Protein AF-A0A6G0PUG4-F1 (afdb_monomer_lite)

InterPro domains:
  IPR002013 SAC domain [PF02383] (5-108)
  IPR002013 SAC domain [PS50275] (1-76)
  IPR043573 Polyphosphoinositide phosphatase Fig4-like [PTHR45738] (3-131)

Secondary structure (DSSP, 8-state):
-PPPP-----------SSSEEE---SS-SSPPEEE----TT-HHHHHHHHHHHHHH-S--EEEE-S-S--SS-SHHHHHHHHHHHHHHHHHTS-GGGS-EEEE--HHHHT-TT-TT--HHHHHHHHHHHHH-

Radius of gyration: 17.78 Å; chains: 1; bounding box: 59×34×42 Å

Sequence (132 aa):
MGPGKFSSFVQHRGSIPVFWSQETSATLPKPPIVLNRVDPTYSATQKHFADLFSRYGSPIVALNLVKQSEKKEREVIVGNEYMNAVEYLNSFMPPKHRVRYVALDYSRLSGPKQKGLNVLHSLDKVAVWALT

Structure (mmCIF, N/CA/C/O backbone):
data_AF-A0A6G0PUG4-F1
#
_entry.id   AF-A0A6G0PUG4-F1
#
loop_
_atom_site.group_PDB
_atom_site.id
_atom_site.type_symbol
_atom_site.label_atom_id
_atom_site.label_alt_id
_atom_site.label_comp_id
_atom_site.label_asym_id
_atom_site.label_entity_id
_atom_site.label_seq_id
_atom_site.pdbx_PDB_ins_code
_atom_site.Cartn_x
_atom_site.Cartn_y
_atom_site.Cartn_z
_atom_site.occupancy
_atom_site.B_iso_or_equiv
_atom_site.auth_seq_id
_atom_site.auth_comp_id
_atom_site.auth_asym_id
_atom_site.auth_atom_id
_atom_site.pdbx_PDB_model_num
ATOM 1 N N . MET A 1 1 ? 42.501 12.376 -10.873 1.00 56.31 1 MET A N 1
ATOM 2 C CA . MET A 1 1 ? 41.367 12.175 -9.945 1.00 56.31 1 MET A CA 1
ATOM 3 C C . MET A 1 1 ? 40.536 11.024 -10.480 1.00 56.31 1 MET A C 1
ATOM 5 O O . MET A 1 1 ? 40.176 11.073 -11.648 1.00 56.31 1 MET A O 1
ATOM 9 N N . GLY A 1 2 ? 40.330 9.960 -9.701 1.00 71.38 2 GLY A N 1
ATOM 10 C CA . GLY A 1 2 ? 39.479 8.844 -10.134 1.00 71.38 2 GLY A CA 1
ATOM 11 C C . GLY A 1 2 ? 38.007 9.274 -10.210 1.00 71.38 2 GLY A C 1
ATOM 12 O O . GLY A 1 2 ? 37.629 10.207 -9.498 1.00 71.38 2 GLY A O 1
ATOM 13 N N . PRO A 1 3 ? 37.178 8.642 -11.055 1.00 77.25 3 PRO A N 1
ATOM 14 C CA . PRO A 1 3 ? 35.757 8.966 -11.124 1.00 77.25 3 PRO A CA 1
ATOM 15 C C . PRO A 1 3 ? 35.093 8.711 -9.761 1.00 77.25 3 PRO A C 1
ATOM 17 O O . PRO A 1 3 ? 35.242 7.638 -9.174 1.00 77.25 3 PRO A O 1
ATOM 20 N N . GLY A 1 4 ? 34.387 9.718 -9.241 1.00 81.56 4 GLY A N 1
ATOM 21 C CA . GLY A 1 4 ? 33.599 9.595 -8.015 1.00 81.56 4 GLY A CA 1
ATOM 22 C C . GLY A 1 4 ? 32.447 8.604 -8.198 1.00 81.56 4 GLY A C 1
ATOM 23 O O . GLY A 1 4 ? 31.877 8.497 -9.283 1.00 81.56 4 GLY A O 1
ATOM 24 N N . LYS A 1 5 ? 32.107 7.862 -7.142 1.00 91.00 5 LYS A N 1
ATOM 25 C CA . LYS A 1 5 ? 30.947 6.959 -7.133 1.00 91.00 5 LYS A CA 1
ATOM 26 C C . LYS A 1 5 ? 29.726 7.719 -6.616 1.00 91.00 5 LYS A C 1
ATOM 28 O O . LYS A 1 5 ? 29.806 8.332 -5.554 1.00 91.00 5 LYS A O 1
ATOM 33 N N . PHE A 1 6 ? 28.612 7.645 -7.341 1.00 91.56 6 PHE A N 1
ATOM 34 C CA . PHE A 1 6 ? 27.328 8.233 -6.949 1.00 91.56 6 PHE A CA 1
ATOM 35 C C . PHE A 1 6 ? 26.283 7.132 -6.765 1.00 91.56 6 PHE A C 1
ATOM 37 O O . PHE A 1 6 ? 26.237 6.188 -7.553 1.00 91.56 6 PHE A O 1
ATOM 44 N N . SER A 1 7 ? 25.432 7.281 -5.750 1.00 94.12 7 SER A N 1
ATOM 45 C CA . SER A 1 7 ? 24.329 6.365 -5.447 1.00 94.12 7 SER A CA 1
ATOM 46 C C . SER A 1 7 ? 23.069 7.161 -5.112 1.00 94.12 7 SER A C 1
ATOM 48 O O . SER A 1 7 ? 23.158 8.265 -4.578 1.00 94.12 7 SER A O 1
ATOM 50 N N . SER A 1 8 ? 21.899 6.591 -5.400 1.00 93.19 8 SER A N 1
ATOM 51 C CA . SER A 1 8 ? 20.592 7.159 -5.057 1.00 93.19 8 SER A CA 1
ATOM 52 C C . SER A 1 8 ? 19.635 6.047 -4.627 1.00 93.19 8 SER A C 1
ATOM 54 O O . SER A 1 8 ? 19.731 4.922 -5.115 1.00 93.19 8 SER A O 1
ATOM 56 N N . PHE A 1 9 ? 18.721 6.364 -3.713 1.00 91.31 9 PHE A N 1
ATOM 57 C CA . PHE A 1 9 ? 17.676 5.469 -3.224 1.00 91.31 9 PHE A CA 1
ATOM 58 C C . PHE A 1 9 ? 16.388 6.266 -3.007 1.00 91.31 9 PHE A C 1
ATOM 60 O O . PHE A 1 9 ? 16.429 7.378 -2.480 1.00 91.31 9 PHE A O 1
ATOM 67 N N . VAL A 1 10 ? 15.248 5.707 -3.420 1.00 92.81 10 VAL A N 1
ATOM 68 C CA . VAL A 1 10 ? 13.945 6.386 -3.393 1.00 92.81 10 VAL A CA 1
ATOM 69 C C . VAL A 1 10 ? 12.918 5.517 -2.678 1.00 92.81 10 VAL A C 1
ATOM 71 O O . VAL A 1 10 ? 12.842 4.313 -2.908 1.00 92.81 10 VAL A O 1
ATOM 74 N N . GLN A 1 11 ? 12.091 6.150 -1.845 1.00 92.81 11 GLN A N 1
ATOM 75 C CA . GLN A 1 11 ? 10.917 5.539 -1.223 1.00 92.81 11 GLN A CA 1
ATOM 76 C C . GLN A 1 11 ? 9.681 6.390 -1.513 1.00 92.81 11 GLN A C 1
ATOM 78 O O . GLN A 1 11 ? 9.741 7.618 -1.463 1.00 92.81 11 GLN A O 1
ATOM 83 N N . HIS A 1 12 ? 8.553 5.736 -1.794 1.00 94.38 12 HIS A N 1
ATOM 84 C CA . HIS A 1 12 ? 7.270 6.396 -2.024 1.00 94.38 12 HIS A CA 1
ATOM 85 C C . HIS A 1 12 ? 6.356 6.230 -0.804 1.00 94.38 12 HIS A C 1
ATOM 87 O O . HIS A 1 12 ? 6.188 5.121 -0.298 1.00 94.38 12 HIS A O 1
ATOM 93 N N . ARG A 1 13 ? 5.738 7.326 -0.344 1.00 95.44 13 ARG A N 1
ATOM 94 C CA . ARG A 1 13 ? 4.719 7.324 0.716 1.00 95.44 13 ARG A CA 1
ATOM 95 C C . ARG A 1 13 ? 3.454 7.997 0.193 1.00 95.44 13 ARG A C 1
ATOM 97 O O . ARG A 1 13 ? 3.507 9.147 -0.230 1.00 95.44 13 ARG A O 1
ATOM 104 N N . GLY A 1 14 ? 2.326 7.302 0.297 1.00 94.00 14 GLY A N 1
ATOM 105 C CA . GLY A 1 14 ? 1.026 7.787 -0.159 1.00 94.00 14 GLY A CA 1
ATOM 106 C C . GLY A 1 14 ? -0.125 7.329 0.734 1.00 94.00 14 GLY A C 1
ATOM 107 O O . GLY A 1 14 ? 0.082 6.641 1.736 1.00 94.00 14 GLY A O 1
ATOM 108 N N . SER A 1 15 ? -1.338 7.744 0.366 1.00 94.31 15 SER A N 1
ATOM 109 C CA . SER A 1 15 ? -2.576 7.222 0.956 1.00 94.31 15 SER A CA 1
ATOM 110 C C . SER A 1 15 ? -2.789 5.760 0.556 1.00 94.31 15 SER A C 1
ATOM 112 O O . SER A 1 15 ? -2.265 5.308 -0.462 1.00 94.31 15 SER A O 1
ATOM 114 N N . ILE A 1 16 ? -3.596 5.033 1.327 1.00 95.00 16 ILE A N 1
ATOM 115 C CA . ILE A 1 16 ? -4.030 3.687 0.949 1.0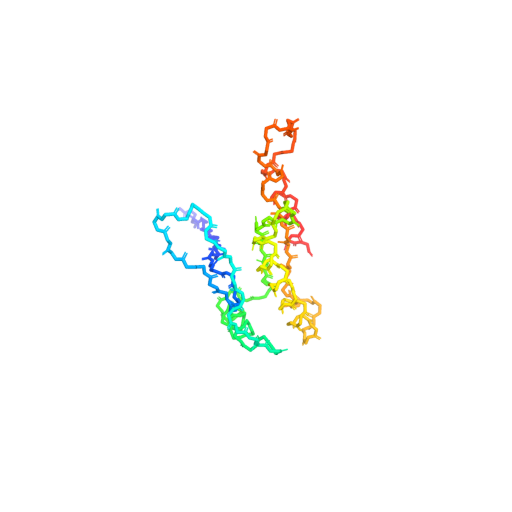0 95.00 16 ILE A CA 1
ATOM 116 C C . ILE A 1 16 ? -4.909 3.799 -0.308 1.00 95.00 16 ILE A C 1
ATOM 118 O O . ILE A 1 16 ? -5.902 4.533 -0.263 1.00 95.00 16 ILE A O 1
ATOM 122 N N . PRO A 1 17 ? -4.580 3.096 -1.410 1.00 95.62 17 PRO A N 1
ATOM 123 C CA . PRO A 1 17 ? -5.202 3.289 -2.720 1.00 95.62 17 PRO A CA 1
ATOM 124 C C . PRO A 1 17 ? -6.549 2.559 -2.851 1.00 95.62 17 PRO A C 1
ATOM 126 O O . PRO A 1 17 ? -6.778 1.835 -3.817 1.00 95.62 17 PRO A O 1
ATOM 129 N N . VAL A 1 18 ? -7.443 2.751 -1.880 1.00 95.62 18 VAL A N 1
ATOM 130 C CA . VAL A 1 18 ? -8.840 2.285 -1.890 1.00 95.62 18 VAL A CA 1
ATOM 131 C C . VAL A 1 18 ? -9.770 3.462 -1.594 1.00 95.62 18 VAL A C 1
ATOM 133 O O . VAL A 1 18 ? -9.326 4.513 -1.128 1.00 95.62 18 VAL A O 1
ATOM 136 N N . PHE A 1 19 ? -11.067 3.324 -1.865 1.00 95.31 19 PHE A N 1
ATOM 137 C CA . PHE A 1 19 ? -12.026 4.387 -1.569 1.00 95.31 19 PHE A CA 1
ATOM 138 C C . PHE A 1 19 ? -12.409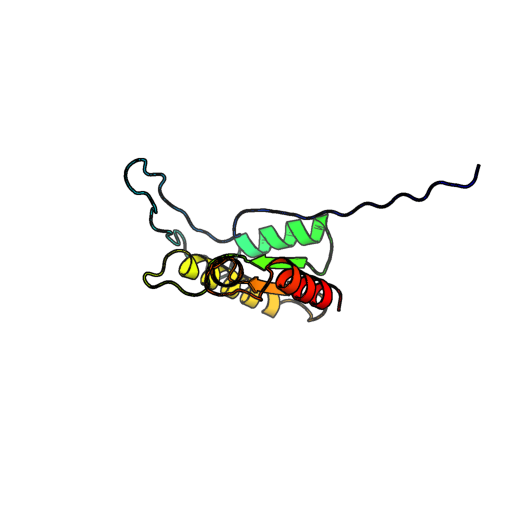 4.388 -0.091 1.00 95.31 19 PHE A C 1
ATOM 140 O O . PHE A 1 19 ? -13.341 3.706 0.331 1.00 95.31 19 PHE A O 1
ATOM 147 N N . TRP A 1 20 ? -11.722 5.213 0.686 1.00 94.62 20 TRP A N 1
ATOM 148 C CA . TRP A 1 20 ? -12.033 5.445 2.089 1.00 94.62 20 TRP A CA 1
ATOM 149 C C . TRP A 1 20 ? -12.059 6.942 2.400 1.00 94.62 20 TRP A C 1
ATOM 151 O O . TRP A 1 20 ? -11.494 7.758 1.670 1.00 94.62 20 TRP A O 1
ATOM 161 N N . SER A 1 21 ? -12.746 7.319 3.471 1.00 93.00 21 SER A N 1
ATOM 162 C CA . SER A 1 21 ? -12.674 8.665 4.035 1.00 93.00 21 SER A CA 1
ATOM 163 C C . SER A 1 21 ? -12.744 8.601 5.545 1.00 93.00 21 SER A C 1
ATOM 165 O O . SER A 1 21 ? -13.024 7.572 6.166 1.00 93.00 21 SER A O 1
ATOM 167 N N . GLN A 1 22 ? -12.462 9.755 6.119 1.00 90.62 22 GLN A N 1
ATOM 168 C CA . GLN A 1 22 ? -12.617 10.036 7.517 1.00 90.62 22 GLN A CA 1
ATOM 169 C C . GLN A 1 22 ? -13.070 11.490 7.607 1.00 90.62 22 GLN A C 1
ATOM 171 O O . GLN A 1 22 ? -12.373 12.376 7.112 1.00 90.62 22 GLN A O 1
ATOM 176 N N . GLU A 1 23 ? -14.229 11.747 8.209 1.00 85.81 23 GLU A N 1
ATOM 177 C CA . GLU A 1 23 ? -14.684 13.124 8.402 1.00 85.81 23 GLU A CA 1
ATOM 178 C C . GLU A 1 23 ? -13.741 13.860 9.354 1.00 85.81 23 GLU A C 1
ATOM 180 O O . GLU A 1 23 ? -13.469 13.406 10.467 1.00 85.81 23 GLU A O 1
ATOM 185 N N . THR A 1 24 ? -13.232 15.014 8.936 1.00 79.88 24 THR A N 1
ATOM 186 C CA . THR A 1 24 ? -12.473 15.897 9.817 1.00 79.88 24 THR A CA 1
ATOM 187 C C . THR A 1 24 ? -13.429 16.581 10.785 1.00 79.88 24 THR A C 1
ATOM 189 O O . THR A 1 24 ? -14.228 17.424 10.394 1.00 79.88 24 THR A O 1
ATOM 192 N N . SER A 1 25 ? -13.330 16.232 12.066 1.00 78.00 25 SER A N 1
ATOM 193 C CA . SER A 1 25 ? -14.109 16.849 13.137 1.00 78.00 25 SER A CA 1
ATOM 194 C C . SER A 1 25 ? -13.176 17.431 14.193 1.00 78.00 25 SER A C 1
ATOM 196 O O . SER A 1 25 ? -12.271 16.750 14.670 1.00 78.00 25 SER A O 1
ATOM 198 N N . ALA A 1 26 ? -13.413 18.689 14.574 1.00 76.19 26 ALA A N 1
ATOM 199 C CA . ALA A 1 26 ? -12.699 19.342 15.672 1.00 76.19 26 ALA A CA 1
ATOM 200 C C . ALA A 1 26 ? -13.101 18.784 17.052 1.00 76.19 26 ALA A C 1
ATOM 202 O O . ALA A 1 26 ? -12.367 18.951 18.022 1.00 76.19 26 ALA A O 1
ATOM 203 N N . THR A 1 27 ? -14.260 18.124 17.146 1.00 84.56 27 THR A N 1
ATOM 204 C CA . THR A 1 27 ? -14.845 17.651 18.410 1.00 84.56 27 THR A CA 1
ATOM 205 C C . THR A 1 27 ? -14.726 16.140 18.598 1.00 84.56 27 THR A C 1
ATOM 207 O O . THR A 1 27 ? -14.749 15.675 19.736 1.00 84.56 27 THR A O 1
ATOM 210 N N . LEU A 1 28 ? -14.553 15.360 17.521 1.00 80.31 28 LEU A N 1
ATOM 211 C CA . LEU A 1 28 ? -14.244 13.930 17.600 1.00 80.31 28 LEU A CA 1
ATOM 212 C C . LEU A 1 28 ? -12.728 13.697 17.477 1.00 80.31 28 LEU A C 1
ATOM 214 O O . LEU A 1 28 ? -12.184 13.849 16.388 1.00 80.31 28 LEU A O 1
ATOM 218 N N . PRO A 1 29 ? -12.041 13.206 18.528 1.00 78.56 29 PRO A N 1
ATOM 219 C CA . PRO A 1 29 ? -10.590 12.979 18.492 1.00 78.56 29 PRO A CA 1
ATOM 220 C C . PRO A 1 29 ? -10.152 11.874 17.520 1.00 78.56 29 PRO A C 1
ATOM 222 O O . PRO A 1 29 ? -8.998 11.824 17.101 1.00 78.56 29 PRO A O 1
ATOM 225 N N . LYS A 1 30 ? -11.051 10.930 17.212 1.00 82.81 30 LYS A N 1
ATOM 226 C CA . LYS A 1 30 ? -10.804 9.784 16.323 1.00 82.81 30 LYS A CA 1
ATOM 227 C C . LYS A 1 30 ? -12.035 9.529 15.456 1.00 82.81 30 LYS A C 1
ATOM 229 O O . LYS A 1 30 ? -12.793 8.602 15.750 1.00 82.81 30 LYS A O 1
ATOM 234 N N . PRO A 1 31 ? -12.257 10.355 14.421 1.00 86.25 31 PRO A N 1
ATOM 235 C CA . PRO A 1 31 ? -13.387 10.154 13.534 1.00 86.25 31 PRO A CA 1
ATOM 236 C C . PRO A 1 31 ? -13.327 8.759 12.893 1.00 86.25 31 PRO A C 1
ATOM 238 O O . PRO A 1 31 ? -12.221 8.246 12.661 1.00 86.25 31 PRO A O 1
ATOM 241 N N . PRO A 1 32 ? -14.482 8.117 12.659 1.00 88.88 32 PRO A N 1
ATOM 242 C CA . PRO A 1 32 ? -14.540 6.789 12.063 1.00 88.88 32 PRO A CA 1
ATOM 243 C C . PRO A 1 32 ? -13.952 6.802 10.651 1.00 88.88 32 PRO A C 1
ATOM 245 O O . PRO A 1 32 ? -14.040 7.800 9.939 1.00 88.88 32 PRO A O 1
ATOM 248 N N . ILE A 1 33 ? -13.343 5.683 10.268 1.00 93.06 33 ILE A N 1
ATOM 249 C CA . ILE A 1 33 ? -12.921 5.437 8.890 1.00 93.06 33 ILE A CA 1
ATOM 250 C C . ILE A 1 33 ? -14.059 4.690 8.205 1.00 93.06 33 ILE A C 1
ATOM 252 O O . ILE A 1 33 ? -14.572 3.717 8.758 1.00 93.06 33 ILE A O 1
ATOM 256 N N . VAL A 1 34 ? -14.455 5.158 7.026 1.00 93.19 34 VAL A N 1
ATOM 257 C CA . VAL A 1 34 ? -15.571 4.600 6.258 1.00 93.19 34 VAL A CA 1
ATOM 258 C C . VAL A 1 34 ? -15.085 4.236 4.861 1.00 93.19 34 VAL A C 1
ATOM 260 O O . VAL A 1 34 ? -14.364 5.008 4.227 1.00 93.19 34 VAL A O 1
ATOM 263 N N . LEU A 1 35 ? -15.477 3.056 4.378 1.00 92.69 35 LEU A N 1
ATOM 264 C CA . LEU A 1 35 ? -15.312 2.661 2.980 1.00 92.69 35 LEU A CA 1
ATOM 265 C C . LEU A 1 35 ? -16.480 3.256 2.184 1.00 92.69 35 LEU A C 1
ATOM 267 O O . LEU A 1 35 ? -17.613 2.798 2.295 1.00 92.69 35 LEU A O 1
ATOM 271 N N . ASN A 1 36 ? -16.225 4.326 1.431 1.00 83.94 36 ASN A N 1
ATOM 272 C CA . ASN A 1 36 ? -17.301 5.162 0.868 1.00 83.94 36 ASN A CA 1
ATOM 273 C C . ASN A 1 36 ? -17.898 4.624 -0.423 1.00 83.94 36 ASN A C 1
ATOM 275 O O . ASN A 1 36 ? -18.946 5.090 -0.867 1.00 83.94 36 ASN A O 1
ATOM 279 N N . ARG A 1 37 ? -17.172 3.735 -1.096 1.00 87.62 37 ARG A N 1
ATOM 280 C CA . ARG A 1 37 ? -17.521 3.274 -2.431 1.00 87.62 37 ARG A CA 1
ATOM 281 C C . ARG A 1 37 ? -17.080 1.838 -2.604 1.00 87.62 37 ARG A C 1
ATOM 283 O O . ARG A 1 37 ? -15.926 1.506 -2.358 1.00 87.62 37 ARG A O 1
ATOM 290 N N . VAL A 1 38 ? -17.999 1.033 -3.117 1.00 84.81 38 VAL A N 1
ATOM 291 C CA . VAL A 1 38 ? -17.706 -0.321 -3.571 1.00 84.81 38 VAL A CA 1
ATOM 292 C C . VAL A 1 38 ? -17.063 -0.231 -4.957 1.00 84.81 38 VAL A C 1
ATOM 294 O O . VAL A 1 38 ? -17.661 0.301 -5.894 1.00 84.81 38 VAL A O 1
ATOM 297 N N . ASP A 1 39 ? -15.835 -0.728 -5.082 1.00 91.31 39 ASP A N 1
ATOM 298 C CA . ASP A 1 39 ? -15.151 -0.960 -6.358 1.00 91.31 39 ASP A CA 1
ATOM 299 C C . ASP A 1 39 ? -14.874 -2.466 -6.480 1.00 91.31 39 ASP A C 1
ATOM 301 O O . ASP A 1 39 ? -13.807 -2.917 -6.068 1.00 91.31 39 ASP A O 1
ATOM 305 N N . PRO A 1 40 ? -15.817 -3.262 -7.024 1.00 91.00 40 PRO A N 1
ATOM 306 C CA . PRO A 1 40 ? -15.722 -4.727 -7.015 1.00 91.00 40 PRO A CA 1
ATOM 307 C C . PRO A 1 40 ? -14.499 -5.283 -7.747 1.00 91.00 40 PRO A C 1
ATOM 309 O O . PRO A 1 40 ? -14.132 -6.436 -7.560 1.00 91.00 40 PRO A O 1
ATOM 312 N N . THR A 1 41 ? -13.904 -4.473 -8.623 1.00 93.94 41 THR A N 1
ATOM 313 C CA . THR A 1 41 ? -12.757 -4.861 -9.448 1.00 93.94 41 THR A CA 1
ATOM 314 C C . THR A 1 41 ? -11.485 -4.132 -9.043 1.00 93.94 41 THR A C 1
ATOM 316 O O . THR A 1 41 ? -10.470 -4.276 -9.716 1.00 93.94 41 THR A O 1
ATOM 319 N N . TYR A 1 42 ? -11.515 -3.309 -7.991 1.00 96.38 42 TYR A N 1
ATOM 320 C CA . TYR A 1 42 ? -10.375 -2.495 -7.570 1.00 96.38 42 TYR A CA 1
ATOM 321 C C . TYR A 1 42 ? -9.767 -1.660 -8.709 1.00 96.38 42 TYR A C 1
ATOM 323 O O . TYR A 1 42 ? -8.554 -1.471 -8.787 1.00 96.38 42 TYR A O 1
ATOM 331 N N . SER A 1 43 ? -10.601 -1.158 -9.623 1.00 95.81 43 SER A N 1
ATOM 332 C CA . SER A 1 43 ? -10.186 -0.405 -10.812 1.00 95.81 43 SER A CA 1
ATOM 333 C C . SER A 1 43 ? -9.296 0.804 -10.485 1.00 95.81 43 SER A C 1
ATOM 335 O O . SER A 1 43 ? -8.335 1.088 -11.205 1.00 95.81 43 SER A O 1
ATOM 337 N N . ALA A 1 44 ? -9.580 1.509 -9.385 1.00 95.12 44 ALA A N 1
ATOM 338 C CA . ALA A 1 44 ? -8.770 2.637 -8.931 1.00 95.12 44 ALA A CA 1
ATOM 339 C C . ALA A 1 44 ? -7.400 2.176 -8.409 1.00 95.12 44 ALA A C 1
ATOM 341 O O . ALA A 1 44 ? -6.374 2.755 -8.770 1.00 95.12 44 ALA A O 1
ATOM 342 N N . THR A 1 45 ? -7.373 1.100 -7.620 1.00 96.69 45 THR A N 1
ATOM 343 C CA . THR A 1 45 ? -6.139 0.491 -7.111 1.00 96.69 45 THR A CA 1
ATOM 344 C C . THR A 1 45 ? -5.270 -0.041 -8.248 1.00 96.69 45 THR A C 1
ATOM 346 O O . THR A 1 45 ? -4.065 0.196 -8.259 1.00 96.69 45 THR A O 1
ATOM 349 N N . GLN A 1 46 ? -5.872 -0.680 -9.255 1.00 96.88 46 GLN A N 1
ATOM 350 C CA . GLN A 1 46 ? -5.176 -1.128 -10.463 1.00 96.88 46 GLN A CA 1
ATOM 351 C C . GLN A 1 46 ? -4.477 0.032 -11.176 1.00 96.88 46 GLN A C 1
ATOM 353 O O . GLN A 1 46 ? -3.287 -0.059 -11.467 1.00 96.88 46 GLN A O 1
ATOM 358 N N . LYS A 1 47 ? -5.181 1.148 -11.411 1.00 97.44 47 LYS A N 1
ATOM 359 C CA . LYS A 1 47 ? -4.590 2.346 -12.034 1.00 97.44 47 LYS A CA 1
ATOM 360 C C . LYS A 1 47 ? -3.453 2.927 -11.195 1.00 97.44 47 LYS A C 1
ATOM 362 O O . LYS A 1 47 ? -2.430 3.314 -11.750 1.00 97.44 47 LYS A O 1
ATOM 367 N N . HIS A 1 48 ? -3.620 2.961 -9.874 1.00 97.38 48 HIS A N 1
ATOM 368 C CA . HIS A 1 48 ? -2.584 3.426 -8.957 1.00 97.38 48 HIS A CA 1
ATOM 369 C C . HIS A 1 48 ? -1.307 2.580 -9.064 1.00 97.38 48 HIS A C 1
ATOM 371 O O . HIS A 1 48 ? -0.225 3.123 -9.270 1.00 97.38 48 HIS A O 1
ATOM 377 N N . PHE A 1 49 ? -1.421 1.250 -8.995 1.00 97.31 49 PHE A N 1
ATOM 378 C CA . PHE A 1 49 ? -0.254 0.378 -9.128 1.00 97.31 49 PHE A CA 1
ATOM 379 C C . PHE A 1 49 ? 0.329 0.375 -10.540 1.00 97.31 49 PHE A C 1
ATOM 381 O O . PHE A 1 49 ? 1.545 0.300 -10.669 1.00 97.31 49 PHE A O 1
ATOM 388 N N . ALA A 1 50 ? -0.485 0.514 -11.589 1.00 97.00 50 ALA A N 1
ATOM 389 C CA . ALA A 1 50 ? 0.015 0.654 -12.955 1.00 97.00 50 ALA A CA 1
ATOM 390 C C . ALA A 1 50 ? 0.920 1.891 -13.112 1.00 97.00 50 ALA A C 1
ATOM 392 O O . ALA A 1 50 ? 1.991 1.789 -13.709 1.00 97.00 50 ALA A O 1
ATOM 393 N N . ASP A 1 51 ? 0.542 3.033 -12.524 1.00 97.56 51 ASP A N 1
ATOM 394 C CA . ASP A 1 51 ? 1.390 4.234 -12.490 1.00 97.56 51 ASP A CA 1
ATOM 395 C C . ASP A 1 51 ? 2.686 3.993 -11.693 1.00 97.56 51 ASP A C 1
ATOM 397 O O . ASP A 1 51 ? 3.771 4.327 -12.171 1.00 97.56 51 ASP A O 1
ATOM 401 N N . LEU A 1 52 ? 2.610 3.330 -10.532 1.00 97.12 52 LEU A N 1
ATOM 402 C CA . LEU A 1 52 ? 3.802 2.974 -9.752 1.00 97.12 52 LEU A CA 1
ATOM 403 C C . LEU A 1 52 ? 4.753 2.053 -10.526 1.00 97.12 52 LEU A C 1
ATOM 405 O O . LEU A 1 52 ? 5.952 2.323 -10.578 1.00 97.12 52 LEU A O 1
ATOM 409 N N . PHE A 1 53 ? 4.233 1.004 -11.164 1.00 96.38 53 PHE A N 1
ATOM 410 C CA . PHE A 1 53 ? 5.025 0.105 -12.002 1.00 96.38 53 PHE A CA 1
ATOM 411 C C . PHE A 1 53 ? 5.647 0.845 -13.189 1.00 96.38 53 PHE A C 1
ATOM 413 O O . PHE A 1 53 ? 6.809 0.604 -13.512 1.00 96.38 53 PHE A O 1
ATOM 420 N N . SER A 1 54 ? 4.918 1.778 -13.809 1.00 97.50 54 SER A N 1
ATOM 421 C CA . SER A 1 54 ? 5.442 2.583 -14.915 1.00 97.50 54 SER A CA 1
ATOM 422 C C . SER A 1 54 ? 6.597 3.495 -14.492 1.00 97.50 54 SER A C 1
ATOM 424 O O . SER A 1 54 ? 7.473 3.767 -15.309 1.00 97.50 54 SER A O 1
ATOM 426 N N . ARG A 1 55 ? 6.596 4.001 -13.253 1.00 96.69 55 ARG A N 1
ATOM 427 C CA . ARG A 1 55 ? 7.616 4.942 -12.756 1.00 96.69 55 ARG A CA 1
ATOM 428 C C . ARG A 1 55 ? 8.814 4.256 -12.116 1.00 96.69 55 ARG A C 1
ATOM 430 O O . ARG A 1 55 ? 9.936 4.731 -12.265 1.00 96.69 55 ARG A O 1
ATOM 437 N N . TYR A 1 56 ? 8.567 3.186 -11.368 1.00 95.19 56 TYR A N 1
ATOM 438 C CA . TYR A 1 56 ? 9.553 2.578 -10.471 1.00 95.19 56 TYR A CA 1
ATOM 439 C C . TYR A 1 56 ? 9.899 1.133 -10.839 1.00 95.19 56 TYR A C 1
ATOM 441 O O . TYR A 1 56 ? 10.836 0.569 -10.278 1.00 95.19 56 TYR A O 1
ATOM 449 N N . GLY A 1 57 ? 9.189 0.538 -11.798 1.00 94.44 57 GLY A N 1
ATOM 450 C CA . GLY A 1 57 ? 9.399 -0.842 -12.212 1.00 94.44 57 GLY A CA 1
ATOM 451 C C . GLY A 1 57 ? 8.826 -1.861 -11.227 1.00 94.44 57 GLY A C 1
ATOM 452 O O . GLY A 1 57 ? 7.992 -1.555 -10.377 1.00 94.44 57 GLY A O 1
ATOM 453 N N . SER A 1 58 ? 9.255 -3.111 -11.388 1.00 93.06 58 SER A N 1
ATOM 454 C CA . SER A 1 58 ? 8.782 -4.272 -10.630 1.00 93.06 58 SER A CA 1
ATOM 455 C C . SER A 1 58 ? 9.951 -4.962 -9.917 1.00 93.06 58 SER A C 1
ATOM 457 O O . SER A 1 58 ? 11.019 -5.075 -10.519 1.00 93.06 58 SER A O 1
ATOM 459 N N . PRO A 1 59 ? 9.735 -5.555 -8.727 1.00 92.75 59 PRO A N 1
ATOM 460 C CA . PRO A 1 59 ? 8.481 -5.583 -7.965 1.00 92.75 59 PRO A CA 1
ATOM 461 C C . PRO A 1 59 ? 8.239 -4.298 -7.159 1.00 92.75 59 PRO A C 1
ATOM 463 O O . PRO A 1 59 ? 9.177 -3.600 -6.786 1.00 92.75 59 PRO A O 1
ATOM 466 N N . ILE A 1 60 ? 6.972 -4.028 -6.834 1.00 95.25 60 ILE A N 1
ATOM 467 C CA . ILE A 1 60 ? 6.594 -3.008 -5.846 1.00 95.25 60 ILE A CA 1
ATOM 468 C C . ILE A 1 60 ? 6.414 -3.682 -4.484 1.00 95.25 60 ILE A C 1
ATOM 470 O O . ILE A 1 60 ? 5.729 -4.702 -4.376 1.00 95.25 60 ILE A O 1
ATOM 474 N N . VAL A 1 61 ? 7.003 -3.093 -3.442 1.00 95.00 61 VAL A N 1
ATOM 475 C CA . VAL A 1 61 ? 6.851 -3.528 -2.047 1.00 95.00 61 VAL A CA 1
ATOM 476 C C . VAL A 1 61 ? 5.925 -2.555 -1.324 1.00 95.00 61 VAL A C 1
ATOM 478 O O . VAL A 1 61 ? 6.250 -1.382 -1.153 1.00 95.00 61 VAL A O 1
ATOM 481 N N . ALA A 1 62 ? 4.763 -3.045 -0.901 1.00 95.44 62 ALA A N 1
ATOM 482 C CA . ALA A 1 62 ? 3.747 -2.287 -0.188 1.00 95.44 62 ALA A CA 1
ATOM 483 C C . ALA A 1 62 ? 3.809 -2.601 1.314 1.00 95.44 62 ALA A C 1
ATOM 485 O O . ALA A 1 62 ? 3.304 -3.627 1.765 1.00 95.44 62 ALA A O 1
ATOM 486 N N . LEU A 1 63 ? 4.412 -1.698 2.090 1.00 94.06 63 LEU A N 1
ATOM 487 C CA . LEU A 1 63 ? 4.445 -1.774 3.551 1.00 94.06 63 LEU A CA 1
ATOM 488 C C . LEU A 1 63 ? 3.260 -1.008 4.153 1.00 94.06 63 LEU A C 1
ATOM 490 O O . LEU A 1 63 ? 3.201 0.220 4.085 1.00 94.06 63 LEU A O 1
ATOM 494 N N . ASN A 1 64 ? 2.333 -1.732 4.771 1.00 93.06 64 ASN A N 1
ATOM 495 C CA . ASN A 1 64 ? 1.188 -1.186 5.483 1.00 93.06 64 ASN A CA 1
ATOM 496 C C . ASN A 1 64 ? 1.444 -1.181 6.998 1.00 93.06 64 ASN A C 1
ATOM 498 O O . ASN A 1 64 ? 1.619 -2.237 7.597 1.00 93.06 64 ASN A O 1
ATOM 502 N N . LEU A 1 65 ? 1.431 0.002 7.620 1.00 89.88 65 LEU A N 1
ATOM 503 C CA . LEU A 1 65 ? 1.678 0.172 9.061 1.00 89.88 65 LEU A CA 1
ATOM 504 C C . LEU A 1 65 ? 0.403 0.315 9.908 1.00 89.88 65 LEU A C 1
ATOM 506 O O . LEU A 1 65 ? 0.478 0.566 11.112 1.00 89.88 65 LEU A O 1
ATOM 510 N N . VAL A 1 66 ? -0.764 0.198 9.273 1.00 88.94 66 VAL A N 1
ATOM 511 C CA . VAL A 1 66 ? -2.077 0.281 9.920 1.00 88.94 66 VAL A CA 1
ATOM 512 C C . VAL A 1 66 ? -2.214 -0.806 10.982 1.00 88.94 66 VAL A C 1
ATOM 514 O O . VAL A 1 66 ? -1.745 -1.937 10.806 1.00 88.94 66 VAL A O 1
ATOM 517 N N . LYS A 1 67 ? -2.878 -0.470 12.092 1.00 86.75 67 LYS A N 1
ATOM 518 C CA . LYS A 1 67 ? -3.149 -1.438 13.158 1.00 86.75 67 LYS A CA 1
ATOM 519 C C . LYS A 1 67 ? -3.891 -2.656 12.633 1.00 86.75 67 LYS A C 1
ATOM 521 O O . LYS A 1 67 ? -4.856 -2.532 11.889 1.00 86.75 67 LYS A O 1
ATOM 526 N N . GLN A 1 68 ? -3.468 -3.826 13.094 1.00 84.94 68 GLN A N 1
ATOM 527 C CA . GLN A 1 68 ? -4.045 -5.103 12.674 1.00 84.94 68 GLN A CA 1
ATOM 528 C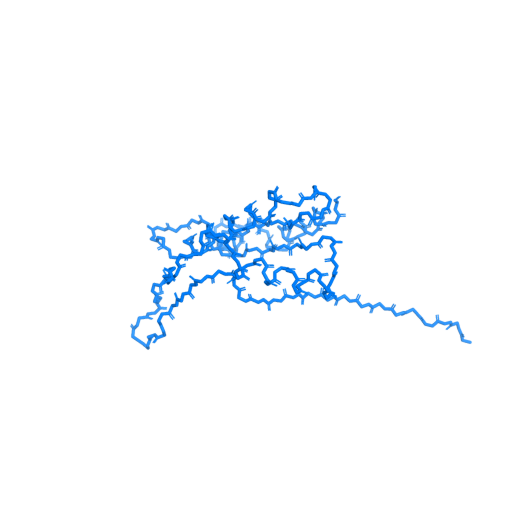 C . GLN A 1 68 ? -5.068 -5.626 13.685 1.00 84.94 68 GLN A C 1
ATOM 530 O O . GLN A 1 68 ? -5.803 -6.567 13.412 1.00 84.94 68 GLN A O 1
ATOM 535 N N . SER A 1 69 ? -5.120 -5.040 14.883 1.00 82.75 69 SER A N 1
ATOM 536 C CA . SER A 1 69 ? -6.054 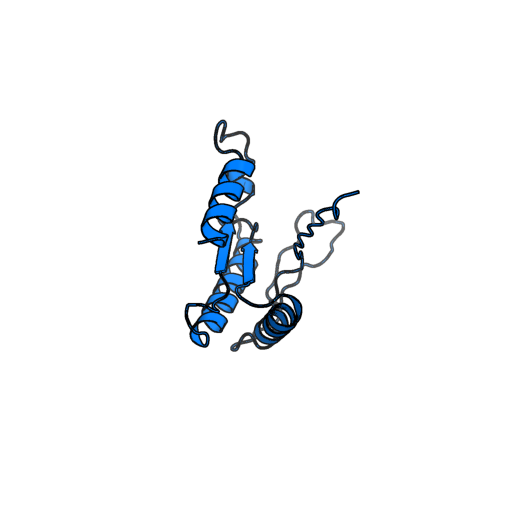-5.449 15.926 1.00 82.75 69 SER A CA 1
ATOM 537 C C . SER A 1 69 ? -6.388 -4.283 16.839 1.00 82.75 69 SER A C 1
ATOM 539 O O . SER A 1 69 ? -5.509 -3.655 17.435 1.00 82.75 69 SER A O 1
ATOM 541 N N . GLU A 1 70 ? -7.679 -4.013 16.971 1.00 84.94 70 GLU A N 1
ATOM 542 C CA . GLU A 1 70 ? -8.215 -2.957 17.817 1.00 84.94 70 GLU A CA 1
ATOM 543 C C . GLU A 1 70 ? -9.433 -3.480 18.580 1.00 84.94 70 GLU A C 1
ATOM 545 O O . GLU A 1 70 ? -10.166 -4.327 18.084 1.00 84.94 70 GLU A O 1
ATOM 550 N N . LYS A 1 71 ? -9.685 -2.955 19.787 1.00 84.31 71 LYS A N 1
ATOM 551 C CA . LYS A 1 71 ? -10.915 -3.284 20.537 1.00 84.31 71 LYS A CA 1
ATOM 552 C C . LYS A 1 71 ? -12.182 -2.811 19.817 1.00 84.31 71 LYS A C 1
ATOM 554 O O . LYS A 1 71 ? -13.237 -3.407 19.973 1.00 84.31 71 LYS A O 1
ATOM 559 N N . LYS A 1 72 ? -12.068 -1.698 19.093 1.00 85.75 72 LYS A N 1
ATOM 560 C CA . LYS A 1 72 ? -13.091 -1.152 18.209 1.00 85.75 72 LYS A CA 1
ATOM 561 C C . LYS A 1 72 ? -12.432 -0.971 16.855 1.00 85.75 72 LYS A C 1
ATOM 563 O O . LYS A 1 72 ? -11.479 -0.200 16.760 1.00 85.75 72 LYS A O 1
ATOM 568 N N . GLU A 1 73 ? -12.918 -1.696 15.859 1.00 86.69 73 GLU A N 1
ATOM 569 C CA . GLU A 1 73 ? -12.365 -1.669 14.510 1.00 86.69 73 GLU A CA 1
ATOM 570 C C . GLU A 1 73 ? -12.511 -0.271 13.909 1.00 86.69 73 GLU A C 1
ATOM 572 O O . GLU A 1 73 ? -13.610 0.282 13.827 1.00 86.69 73 GLU A O 1
ATOM 577 N N . ARG A 1 74 ? -11.382 0.327 13.531 1.00 90.38 74 ARG A N 1
ATOM 578 C CA . ARG A 1 74 ? -11.354 1.601 12.816 1.00 90.38 74 ARG A CA 1
ATOM 579 C C . ARG A 1 74 ? -10.337 1.540 11.690 1.00 90.38 74 ARG A C 1
ATOM 581 O O . ARG A 1 74 ? -10.687 1.679 10.529 1.00 90.38 74 ARG A O 1
ATOM 588 N N . GLU A 1 75 ? -9.081 1.314 12.044 1.00 89.56 75 GLU A N 1
ATOM 589 C CA . GLU A 1 75 ? -7.957 1.229 11.114 1.00 89.56 75 GLU A CA 1
ATOM 590 C C . GLU A 1 75 ? -7.920 -0.120 10.389 1.00 89.56 75 GLU A C 1
ATOM 592 O O . GLU A 1 75 ? -7.669 -0.172 9.186 1.00 89.56 75 GLU A O 1
ATOM 597 N N . VAL A 1 76 ? -8.285 -1.196 11.091 1.00 91.94 76 VAL A N 1
ATOM 598 C CA . VAL A 1 76 ? -8.346 -2.561 10.542 1.00 91.94 76 VAL A CA 1
AT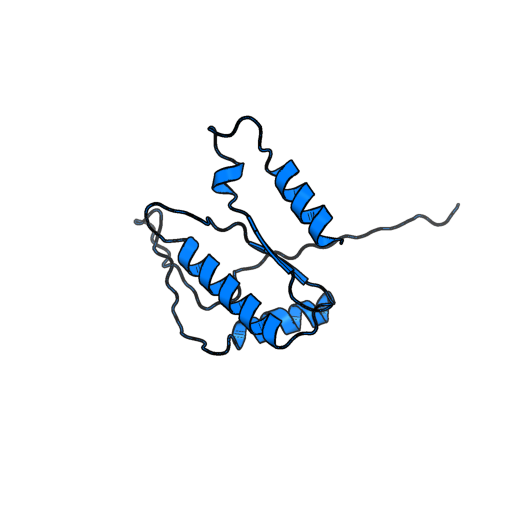OM 599 C C . VAL A 1 76 ? -9.209 -2.637 9.276 1.00 91.94 76 VAL A C 1
ATOM 601 O O . VAL A 1 76 ? -8.851 -3.334 8.333 1.00 91.94 76 VAL A O 1
ATOM 604 N N . ILE A 1 77 ? -10.298 -1.864 9.208 1.00 93.81 77 ILE A N 1
ATOM 605 C CA . ILE A 1 77 ? -11.249 -1.880 8.087 1.00 93.81 77 ILE A CA 1
ATOM 606 C C . ILE A 1 77 ? -10.562 -1.484 6.770 1.00 93.81 77 ILE A C 1
ATOM 608 O O . ILE A 1 77 ? -10.660 -2.200 5.777 1.00 93.81 77 ILE A O 1
ATOM 612 N N . VAL A 1 78 ? -9.819 -0.371 6.761 1.00 94.50 78 VAL A N 1
ATOM 613 C CA . VAL A 1 78 ? -9.094 0.079 5.559 1.00 94.50 78 VAL A CA 1
ATOM 614 C C . VAL A 1 78 ? -7.852 -0.776 5.285 1.00 94.50 78 VAL A C 1
ATOM 616 O O . VAL A 1 78 ? -7.475 -0.965 4.130 1.00 94.50 78 VAL A O 1
ATOM 619 N N . GLY A 1 79 ? -7.231 -1.332 6.332 1.00 94.38 79 GLY A N 1
ATOM 620 C CA . GLY A 1 79 ? -6.121 -2.276 6.198 1.00 94.38 79 GLY A CA 1
ATOM 621 C C . GLY A 1 79 ? -6.529 -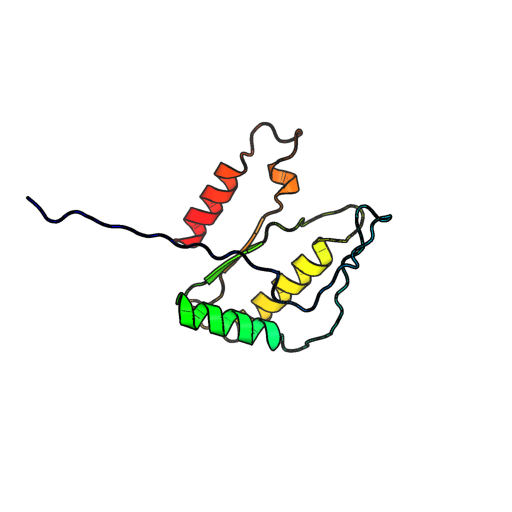3.562 5.473 1.00 94.38 79 GLY A C 1
ATOM 622 O O . GLY A 1 79 ? -5.847 -3.964 4.530 1.00 94.38 79 GLY A O 1
ATOM 623 N N . ASN A 1 80 ? -7.660 -4.149 5.870 1.00 94.50 80 ASN A N 1
ATOM 624 C CA . ASN A 1 80 ? -8.234 -5.341 5.246 1.00 94.50 80 ASN A CA 1
ATOM 625 C C . ASN A 1 80 ? -8.646 -5.068 3.799 1.00 94.50 80 ASN A C 1
ATOM 627 O O . ASN A 1 80 ? -8.311 -5.846 2.912 1.00 94.50 80 ASN A O 1
ATOM 631 N N . GLU A 1 81 ? -9.302 -3.934 3.540 1.00 95.75 81 GLU A N 1
ATOM 632 C CA . GLU A 1 81 ? -9.708 -3.578 2.178 1.00 95.75 81 GLU A CA 1
ATOM 633 C C . GLU A 1 81 ? -8.503 -3.417 1.244 1.00 95.75 81 GLU A C 1
ATOM 635 O O . GLU A 1 81 ? -8.533 -3.843 0.090 1.00 95.75 81 GLU A O 1
ATOM 640 N N . TYR A 1 82 ? -7.400 -2.858 1.747 1.00 96.44 82 TYR A N 1
ATOM 641 C CA . TYR A 1 82 ? -6.170 -2.759 0.971 1.00 96.44 82 TYR A CA 1
ATOM 642 C C . TYR A 1 82 ? -5.538 -4.123 0.685 1.00 96.44 82 TYR A C 1
ATOM 644 O O . TYR A 1 82 ? -5.076 -4.360 -0.430 1.00 96.44 82 TYR A O 1
ATOM 652 N N . MET A 1 83 ? -5.521 -5.017 1.676 1.00 96.31 83 MET A N 1
ATOM 653 C CA . MET A 1 83 ? -5.037 -6.385 1.498 1.00 96.31 83 MET A CA 1
ATOM 654 C C . MET A 1 83 ? -5.840 -7.104 0.407 1.00 96.31 83 MET A C 1
ATOM 656 O O . MET A 1 83 ? -5.242 -7.600 -0.545 1.00 96.31 83 MET A O 1
ATOM 660 N N . ASN A 1 84 ? -7.175 -7.051 0.481 1.00 96.31 84 ASN A N 1
ATOM 661 C CA . ASN A 1 84 ? -8.072 -7.631 -0.522 1.00 96.31 84 ASN A CA 1
ATOM 662 C C . ASN A 1 84 ? -7.792 -7.072 -1.924 1.00 96.31 84 ASN A C 1
ATOM 664 O O . ASN A 1 84 ? -7.698 -7.827 -2.893 1.00 96.31 84 ASN A O 1
ATOM 668 N N . ALA A 1 85 ? -7.595 -5.754 -2.033 1.00 97.06 85 ALA A N 1
ATOM 669 C CA . ALA A 1 85 ? -7.260 -5.114 -3.298 1.00 97.06 85 ALA A CA 1
ATOM 670 C C . ALA A 1 85 ? -5.940 -5.649 -3.876 1.00 97.06 85 ALA A C 1
ATOM 672 O O . ALA A 1 85 ? -5.866 -5.987 -5.058 1.00 97.06 85 ALA A O 1
ATOM 673 N N . VAL A 1 86 ? -4.893 -5.762 -3.053 1.00 97.44 86 VAL A N 1
ATOM 674 C CA . VAL A 1 86 ? -3.589 -6.271 -3.503 1.00 97.44 86 VAL A CA 1
ATOM 675 C C . VAL A 1 86 ? -3.657 -7.751 -3.884 1.00 97.44 86 VAL A C 1
ATOM 677 O O . VAL A 1 86 ? -3.073 -8.142 -4.896 1.00 97.44 86 VAL A O 1
ATOM 680 N N . GLU A 1 87 ? -4.383 -8.574 -3.129 1.00 97.19 87 GLU A N 1
ATOM 681 C CA . GLU A 1 87 ? -4.613 -9.984 -3.464 1.00 97.19 87 GLU A CA 1
ATOM 682 C C . GLU A 1 87 ? -5.351 -10.136 -4.796 1.00 97.19 87 GLU A C 1
ATOM 684 O O . GLU A 1 87 ? -4.919 -10.911 -5.655 1.00 97.19 87 GLU A O 1
ATOM 689 N N . TYR A 1 88 ? -6.396 -9.331 -5.010 1.00 97.25 88 TYR A N 1
ATOM 690 C CA . TYR A 1 88 ? -7.118 -9.281 -6.275 1.00 97.25 88 TYR A CA 1
ATOM 691 C C . TYR A 1 88 ? -6.181 -8.925 -7.435 1.00 97.25 88 TYR A C 1
ATOM 693 O O . TYR A 1 88 ? -6.108 -9.672 -8.409 1.00 97.25 88 TYR A O 1
ATOM 701 N N . LEU A 1 89 ? -5.393 -7.848 -7.319 1.00 96.50 89 LEU A N 1
ATOM 702 C CA . LEU A 1 89 ? -4.397 -7.462 -8.328 1.00 96.50 89 LEU A CA 1
ATOM 703 C C . LEU A 1 89 ? -3.405 -8.605 -8.616 1.00 96.50 89 LEU A C 1
ATOM 705 O O . LEU A 1 89 ? -3.118 -8.919 -9.772 1.00 96.50 89 LEU A O 1
ATOM 709 N N . ASN A 1 90 ? -2.891 -9.247 -7.566 1.00 96.94 90 ASN A N 1
ATOM 710 C CA . ASN A 1 90 ? -1.901 -10.318 -7.666 1.00 96.94 90 ASN A CA 1
ATOM 711 C C . ASN A 1 90 ? -2.420 -11.580 -8.368 1.00 96.94 90 ASN A C 1
ATOM 713 O O . ASN A 1 90 ? -1.605 -12.338 -8.907 1.00 96.94 90 ASN A O 1
ATOM 717 N N . SER A 1 91 ? -3.739 -11.798 -8.405 1.00 96.81 91 SER A N 1
ATOM 718 C CA . SER A 1 91 ? -4.351 -12.928 -9.116 1.00 96.81 91 SER A CA 1
ATOM 719 C C . SER A 1 91 ? -4.128 -12.875 -10.636 1.00 96.81 91 SER A C 1
ATOM 721 O O . SER A 1 91 ? -4.029 -13.921 -11.276 1.00 96.81 91 SER A O 1
ATOM 723 N N . PHE A 1 92 ? -3.936 -11.676 -11.197 1.00 94.06 92 PHE A N 1
ATOM 724 C CA . PHE A 1 92 ? -3.700 -11.457 -12.629 1.00 94.06 92 PHE A CA 1
ATOM 725 C C . PHE A 1 92 ? -2.213 -11.343 -12.995 1.00 94.06 92 PHE A C 1
ATOM 727 O O . PHE A 1 92 ? -1.874 -11.218 -14.171 1.00 94.06 92 PHE A O 1
ATOM 734 N N . MET A 1 93 ? -1.307 -11.364 -12.008 1.00 93.88 93 MET A N 1
ATOM 735 C CA . MET A 1 93 ? 0.122 -11.116 -12.219 1.00 93.88 93 MET A CA 1
ATOM 736 C C . MET A 1 93 ? 0.978 -12.381 -12.048 1.00 93.88 93 MET A C 1
ATOM 738 O O . MET A 1 93 ? 0.775 -13.152 -11.097 1.00 93.88 93 MET A O 1
ATOM 742 N N . PRO A 1 94 ? 2.008 -12.575 -12.900 1.00 94.75 94 PRO A N 1
ATOM 743 C CA . PRO A 1 94 ? 3.012 -13.611 -12.689 1.00 94.75 94 PRO A CA 1
ATOM 744 C C . PRO A 1 94 ? 3.696 -13.446 -11.323 1.00 94.75 94 PRO A C 1
ATOM 746 O O . PRO A 1 94 ? 3.976 -12.308 -10.940 1.00 94.75 94 PRO A O 1
ATOM 749 N N . PRO A 1 95 ? 4.061 -14.536 -10.618 1.00 93.25 95 PRO A N 1
ATOM 750 C CA . PRO A 1 95 ? 4.633 -14.468 -9.269 1.00 93.25 95 PRO A CA 1
ATOM 751 C C . PRO A 1 95 ? 5.799 -13.481 -9.108 1.00 93.25 95 PRO A C 1
ATOM 753 O O . PRO A 1 95 ? 5.859 -12.761 -8.118 1.00 93.25 95 PRO A O 1
ATOM 756 N N . LYS A 1 96 ? 6.673 -13.381 -10.119 1.00 91.81 96 LYS A N 1
ATOM 757 C CA . LYS A 1 96 ? 7.823 -12.458 -10.145 1.00 91.81 96 LYS A CA 1
ATOM 758 C C . LYS A 1 96 ? 7.465 -10.963 -10.157 1.00 91.81 96 LYS A C 1
ATOM 760 O O . LYS A 1 96 ? 8.309 -10.143 -9.813 1.00 91.81 96 LYS A O 1
ATOM 765 N N . HIS A 1 97 ? 6.253 -10.610 -10.584 1.00 93.69 97 HIS A N 1
ATOM 766 C CA . HIS A 1 97 ? 5.799 -9.224 -10.748 1.00 93.69 97 HIS A CA 1
ATOM 767 C C . HIS A 1 97 ? 4.705 -8.825 -9.757 1.00 93.69 97 HIS A C 1
ATOM 769 O O . HIS A 1 97 ? 4.231 -7.693 -9.785 1.00 93.69 97 HIS A O 1
ATOM 775 N N . ARG A 1 98 ? 4.306 -9.745 -8.873 1.00 95.81 98 ARG A N 1
ATOM 776 C CA . ARG A 1 98 ? 3.302 -9.469 -7.849 1.00 95.81 98 ARG A CA 1
ATOM 777 C C . ARG A 1 98 ? 3.753 -8.342 -6.928 1.00 95.81 98 ARG A C 1
ATOM 779 O O . ARG A 1 98 ? 4.932 -8.223 -6.587 1.00 95.81 98 ARG A O 1
ATOM 786 N N . VAL A 1 99 ? 2.781 -7.554 -6.484 1.00 96.06 99 VAL A N 1
ATOM 787 C CA . VAL A 1 99 ? 2.976 -6.598 -5.400 1.00 96.06 99 VAL A CA 1
ATOM 788 C C . VAL A 1 99 ? 3.252 -7.391 -4.129 1.00 96.06 99 VAL A C 1
ATOM 790 O O . VAL A 1 99 ? 2.457 -8.236 -3.708 1.00 96.06 99 VAL A O 1
ATOM 793 N N . ARG A 1 100 ? 4.399 -7.110 -3.521 1.00 95.06 100 ARG A N 1
ATOM 794 C CA . ARG A 1 100 ? 4.848 -7.707 -2.266 1.00 95.06 100 ARG A CA 1
ATOM 795 C C . ARG A 1 100 ? 4.233 -6.922 -1.115 1.00 95.06 100 ARG A C 1
ATOM 797 O O . ARG A 1 100 ? 4.709 -5.840 -0.784 1.00 95.06 100 ARG A O 1
ATOM 804 N N . TYR A 1 101 ? 3.154 -7.436 -0.540 1.00 95.12 101 TYR A N 1
ATOM 805 C CA . TYR A 1 101 ? 2.424 -6.769 0.537 1.00 95.12 101 TYR A CA 1
ATOM 806 C C . TYR A 1 101 ? 2.881 -7.239 1.917 1.00 95.12 101 TYR A C 1
ATOM 808 O O . TYR A 1 101 ? 3.008 -8.439 2.152 1.00 95.12 101 TYR A O 1
ATOM 816 N N . VAL A 1 102 ? 3.084 -6.295 2.836 1.00 92.81 102 VAL A N 1
ATOM 817 C CA . VAL A 1 102 ? 3.403 -6.570 4.241 1.00 92.81 102 VAL A CA 1
ATOM 818 C C . VAL A 1 102 ? 2.554 -5.687 5.134 1.00 92.81 102 VAL A C 1
ATOM 820 O O . VAL A 1 102 ? 2.671 -4.466 5.092 1.00 92.81 102 VAL A O 1
ATOM 823 N N . ALA A 1 103 ? 1.755 -6.308 5.996 1.00 91.19 103 ALA A N 1
ATOM 824 C CA . ALA A 1 103 ? 1.072 -5.631 7.086 1.00 91.19 103 ALA A CA 1
ATOM 825 C C . ALA A 1 103 ? 1.902 -5.742 8.374 1.00 91.19 103 ALA A C 1
ATOM 827 O O . ALA A 1 103 ? 2.111 -6.832 8.905 1.00 91.19 103 ALA A O 1
ATOM 828 N N . LEU A 1 104 ? 2.382 -4.607 8.877 1.00 87.94 104 LEU A N 1
ATOM 829 C CA . LEU A 1 104 ? 3.205 -4.513 10.076 1.00 87.94 104 LEU A CA 1
ATOM 830 C C . LEU A 1 104 ? 2.515 -3.610 11.102 1.00 87.94 104 LEU A C 1
ATOM 832 O O . LEU A 1 104 ? 2.530 -2.390 10.974 1.00 87.94 104 LEU A O 1
ATOM 836 N N . ASP A 1 105 ? 1.930 -4.200 12.145 1.00 82.81 105 ASP A N 1
ATOM 837 C CA . ASP A 1 105 ? 1.252 -3.435 13.199 1.00 82.81 105 ASP A CA 1
ATOM 838 C C . ASP A 1 105 ? 2.260 -2.624 14.027 1.00 82.81 105 ASP A C 1
ATOM 840 O O . ASP A 1 105 ? 2.841 -3.110 15.004 1.00 82.81 105 ASP A O 1
ATOM 844 N N . TYR A 1 106 ? 2.446 -1.361 13.647 1.00 76.12 106 TYR A N 1
ATOM 845 C CA . TYR A 1 106 ? 3.387 -0.459 14.300 1.00 76.12 106 TYR A CA 1
ATOM 846 C C . TYR A 1 106 ? 3.084 -0.291 15.794 1.00 76.12 106 TYR A C 1
ATOM 848 O O . TYR A 1 106 ? 3.996 -0.233 16.616 1.00 76.12 106 TYR A O 1
ATOM 856 N N . SER A 1 107 ? 1.800 -0.269 16.167 1.00 73.56 107 SER A N 1
ATOM 857 C CA . SER A 1 107 ? 1.376 -0.026 17.549 1.00 73.56 107 SER A CA 1
ATOM 858 C C . SER A 1 107 ? 1.767 -1.151 18.506 1.00 73.56 107 SER A C 1
ATOM 860 O O . SER A 1 107 ? 1.985 -0.904 19.695 1.00 73.56 107 SER A O 1
ATOM 862 N N . ARG A 1 108 ? 1.895 -2.380 17.988 1.00 74.12 108 ARG A N 1
ATOM 863 C CA . ARG A 1 108 ? 2.421 -3.515 18.749 1.00 74.12 108 ARG A CA 1
ATOM 864 C C . ARG A 1 108 ? 3.922 -3.365 18.969 1.00 74.12 108 ARG A C 1
ATOM 866 O O . ARG A 1 108 ? 4.366 -3.566 20.091 1.00 74.12 108 ARG A O 1
ATOM 873 N N . LEU A 1 109 ? 4.657 -2.937 17.941 1.00 71.94 109 LEU A N 1
ATOM 874 C CA . LEU A 1 109 ? 6.120 -2.827 17.946 1.00 71.94 109 LEU A CA 1
ATOM 875 C C . LEU A 1 109 ? 6.661 -1.640 18.751 1.00 71.94 109 LEU A C 1
ATOM 877 O O . LEU A 1 109 ? 7.770 -1.704 19.269 1.00 71.94 109 LEU A O 1
ATOM 881 N N . SER A 1 110 ? 5.907 -0.545 18.855 1.00 67.62 110 SER A N 1
ATOM 882 C CA . SER A 1 110 ? 6.337 0.665 19.569 1.00 67.62 110 SER A CA 1
ATOM 883 C C . SER A 1 110 ? 5.811 0.750 21.010 1.00 67.62 110 SER A C 1
ATOM 885 O O . SER A 1 110 ? 5.894 1.806 21.639 1.00 67.62 110 SER A O 1
ATOM 887 N N . GLY A 1 111 ? 5.179 -0.312 21.523 1.00 63.78 111 GLY A N 1
ATOM 888 C CA . GLY A 1 111 ? 4.467 -0.294 22.800 1.00 63.78 111 GLY A CA 1
ATOM 889 C C . GLY A 1 111 ? 5.376 -0.472 24.032 1.00 63.78 111 GLY A C 1
ATOM 890 O O . GLY A 1 111 ? 6.292 -1.292 24.011 1.00 63.78 111 GLY A O 1
ATOM 891 N N . PRO A 1 112 ? 5.076 0.181 25.174 1.00 59.25 112 PRO A N 1
ATOM 892 C CA . PRO A 1 112 ? 5.891 0.108 26.398 1.00 59.25 112 PRO A CA 1
ATOM 893 C C . PRO A 1 112 ? 5.974 -1.294 27.034 1.00 59.25 112 PRO A C 1
ATOM 895 O O . PRO A 1 112 ? 6.843 -1.542 27.869 1.00 59.25 112 PRO A O 1
ATOM 898 N N . LYS A 1 113 ? 5.086 -2.222 26.643 1.00 57.41 113 LYS A N 1
ATOM 899 C CA . LYS A 1 113 ? 5.080 -3.624 27.100 1.00 57.41 113 LYS A CA 1
ATOM 900 C C . LYS A 1 113 ? 6.063 -4.528 26.340 1.00 57.41 113 LYS A C 1
ATOM 902 O O . LYS A 1 113 ? 6.267 -5.659 26.765 1.00 57.41 113 LYS A O 1
ATOM 907 N N . GLN A 1 114 ? 6.674 -4.058 25.250 1.00 57.84 114 GLN A N 1
ATOM 908 C CA . GLN A 1 114 ? 7.634 -4.824 24.451 1.00 57.84 114 GLN A CA 1
ATOM 909 C C . GLN A 1 114 ? 9.051 -4.256 24.608 1.00 57.84 114 GLN A C 1
ATOM 911 O O . GLN A 1 114 ? 9.627 -3.686 23.687 1.00 57.84 114 GLN A O 1
ATOM 916 N N . LYS A 1 115 ? 9.647 -4.431 25.793 1.00 49.75 115 LYS A N 1
ATOM 917 C CA . LYS A 1 115 ? 11.088 -4.209 25.997 1.00 49.75 115 LYS A CA 1
ATOM 918 C C . LYS A 1 115 ? 11.873 -5.312 25.266 1.00 49.75 115 LYS A C 1
ATOM 920 O O . LYS A 1 115 ? 12.218 -6.315 25.874 1.00 49.75 115 LYS A O 1
ATOM 925 N N . GLY A 1 116 ? 12.089 -5.169 23.956 1.00 55.91 116 GLY A N 1
ATOM 926 C CA . GLY A 1 116 ? 12.932 -6.093 23.177 1.00 55.91 116 GLY A CA 1
ATOM 927 C C . GLY A 1 116 ? 12.605 -6.204 21.686 1.00 55.91 116 GLY A C 1
ATOM 928 O O . GLY A 1 116 ? 13.485 -6.542 20.900 1.00 55.91 116 GLY A O 1
ATOM 929 N N . LEU A 1 117 ? 11.380 -5.873 21.267 1.00 58.44 117 LEU A N 1
ATOM 930 C CA . LEU A 1 117 ? 11.032 -5.778 19.848 1.00 58.44 117 LEU A CA 1
ATOM 931 C C . LEU A 1 117 ? 11.266 -4.343 19.392 1.00 58.44 117 LEU A C 1
ATOM 933 O O . LEU A 1 117 ? 10.462 -3.452 19.633 1.00 58.44 117 LEU A O 1
ATOM 937 N N . ASN A 1 118 ? 12.419 -4.107 18.774 1.00 71.50 118 ASN A N 1
ATOM 938 C CA . ASN A 1 118 ? 12.713 -2.817 18.173 1.00 71.50 118 ASN A CA 1
ATOM 939 C C . ASN A 1 118 ? 11.989 -2.728 16.820 1.00 71.50 118 ASN A C 1
ATOM 941 O O . ASN A 1 118 ? 12.110 -3.632 15.987 1.00 71.50 118 ASN A O 1
ATOM 945 N N . VAL A 1 119 ? 11.266 -1.630 16.585 1.00 74.25 119 VAL A N 1
ATOM 946 C CA . VAL A 1 119 ? 10.684 -1.286 15.278 1.00 74.25 119 VAL A CA 1
ATOM 947 C C . VAL A 1 119 ? 11.727 -1.449 14.168 1.00 74.25 119 VAL A C 1
ATOM 949 O O . VAL A 1 119 ? 11.432 -2.060 13.146 1.00 74.25 119 VAL A O 1
ATOM 952 N N . LEU A 1 120 ? 12.967 -1.002 14.406 1.00 77.44 120 LEU A N 1
ATOM 953 C CA . LEU A 1 120 ? 14.077 -1.135 13.457 1.00 77.44 120 LEU A CA 1
ATOM 954 C C . LEU A 1 120 ? 14.379 -2.592 13.112 1.00 77.44 120 LEU A C 1
ATOM 956 O O . LEU A 1 120 ? 14.559 -2.907 11.947 1.00 77.44 120 LEU A O 1
ATOM 960 N N . HIS A 1 121 ? 14.372 -3.494 14.094 1.00 80.50 121 HIS A N 1
ATOM 961 C CA . HIS A 1 121 ? 14.633 -4.913 13.851 1.00 80.50 121 HIS A CA 1
ATOM 962 C C . HIS A 1 121 ? 13.507 -5.579 13.047 1.00 80.50 121 HIS A C 1
ATOM 964 O O . HIS A 1 121 ? 13.747 -6.471 12.239 1.00 80.50 121 HIS A O 1
ATOM 970 N N . SER A 1 122 ? 12.264 -5.142 13.248 1.00 80.44 122 SER A N 1
ATOM 971 C CA . SER A 1 122 ? 11.130 -5.649 12.468 1.00 80.44 122 SER A CA 1
ATOM 972 C C . SER A 1 122 ? 11.159 -5.119 11.036 1.00 80.44 122 SER A C 1
ATOM 974 O O . SER A 1 122 ? 10.930 -5.879 10.100 1.00 80.44 122 SER A O 1
ATOM 976 N N . LEU A 1 123 ? 11.499 -3.840 10.857 1.00 82.88 123 LEU A N 1
ATOM 977 C CA . LEU A 1 123 ? 11.701 -3.245 9.537 1.00 82.88 123 LEU A CA 1
ATOM 978 C C . LEU A 1 123 ? 12.896 -3.863 8.804 1.00 82.88 123 LEU A C 1
ATOM 980 O O . LEU A 1 123 ? 12.804 -4.062 7.601 1.00 82.88 123 LEU A O 1
ATOM 984 N N . ASP A 1 124 ? 13.966 -4.224 9.513 1.00 84.06 124 ASP A N 1
ATOM 985 C CA . ASP A 1 124 ? 15.127 -4.916 8.947 1.00 84.06 124 ASP A CA 1
ATOM 986 C C . ASP A 1 124 ? 14.735 -6.285 8.373 1.00 84.06 124 ASP A C 1
ATOM 988 O O . ASP A 1 124 ? 15.033 -6.590 7.222 1.00 84.06 124 ASP A O 1
ATOM 992 N N . LYS A 1 125 ? 13.929 -7.067 9.105 1.00 84.81 125 LYS A N 1
ATOM 993 C CA . LYS A 1 125 ? 13.368 -8.328 8.581 1.00 84.81 125 LYS A CA 1
ATOM 994 C C . LYS A 1 125 ? 12.533 -8.119 7.322 1.00 84.81 125 LYS A C 1
ATOM 996 O O . LYS A 1 125 ? 12.641 -8.903 6.381 1.00 84.81 125 LYS A O 1
ATOM 1001 N N . VAL A 1 126 ? 11.709 -7.070 7.300 1.00 84.81 126 VAL A N 1
ATOM 1002 C CA . VAL A 1 126 ? 10.909 -6.720 6.118 1.00 84.81 126 VAL A CA 1
ATOM 1003 C C . VAL A 1 126 ? 11.809 -6.295 4.959 1.00 84.81 126 VAL A C 1
ATOM 1005 O O . VAL A 1 126 ? 11.554 -6.698 3.830 1.00 84.81 126 VAL A O 1
ATOM 1008 N N . ALA A 1 127 ? 12.869 -5.530 5.221 1.00 84.88 127 ALA A N 1
ATOM 1009 C CA . ALA A 1 127 ? 13.822 -5.091 4.209 1.00 84.88 127 ALA A CA 1
ATOM 1010 C C . ALA A 1 127 ? 14.580 -6.275 3.594 1.00 84.88 127 ALA A C 1
ATOM 1012 O O . ALA A 1 127 ? 14.669 -6.366 2.373 1.00 84.88 127 ALA A O 1
ATOM 1013 N N . VAL A 1 128 ? 15.055 -7.216 4.414 1.00 85.69 128 VAL A N 1
ATOM 1014 C CA . VAL A 1 128 ? 15.712 -8.442 3.937 1.00 85.69 128 VAL A CA 1
ATOM 1015 C C . VAL A 1 128 ? 14.754 -9.261 3.071 1.00 85.69 128 VAL A C 1
ATOM 1017 O O . VAL A 1 128 ? 15.098 -9.608 1.946 1.00 85.69 128 VAL A O 1
ATOM 1020 N N . TRP A 1 129 ? 13.529 -9.503 3.546 1.00 87.50 129 TRP A N 1
ATOM 1021 C CA . TRP A 1 129 ? 12.504 -10.217 2.776 1.00 87.50 129 TRP A CA 1
ATOM 1022 C C . TRP A 1 129 ? 12.143 -9.508 1.462 1.00 87.50 129 TRP A C 1
ATOM 1024 O O . TRP A 1 129 ? 11.930 -10.148 0.435 1.00 87.50 129 TRP A O 1
ATOM 1034 N N . ALA A 1 130 ? 12.101 -8.175 1.470 1.00 82.44 130 ALA A N 1
ATOM 1035 C CA . ALA A 1 130 ? 11.790 -7.374 0.294 1.00 82.44 130 ALA A CA 1
ATOM 1036 C C . ALA A 1 130 ? 12.856 -7.481 -0.809 1.00 82.44 130 ALA A C 1
ATOM 1038 O O . ALA A 1 130 ? 12.526 -7.226 -1.968 1.00 82.44 130 ALA A O 1
ATOM 1039 N N . LEU A 1 131 ? 14.092 -7.858 -0.465 1.00 77.88 131 LEU A N 1
ATOM 1040 C CA . LEU A 1 131 ? 15.218 -8.014 -1.392 1.00 77.88 131 LEU A CA 1
ATOM 1041 C C . LEU A 1 131 ? 15.405 -9.450 -1.913 1.00 77.88 131 LEU A C 1
ATOM 1043 O O . LEU A 1 131 ? 16.101 -9.629 -2.910 1.00 77.88 131 LEU A O 1
ATOM 1047 N N . THR A 1 132 ? 14.801 -10.452 -1.266 1.00 69.06 132 THR A N 1
ATOM 1048 C CA . THR A 1 132 ? 14.826 -11.872 -1.685 1.00 69.06 132 THR A CA 1
ATOM 1049 C C . THR A 1 132 ? 13.698 -12.211 -2.647 1.00 69.06 132 THR A C 1
ATOM 1051 O O . THR A 1 132 ? 13.908 -12.982 -3.601 1.00 69.06 132 THR A O 1
#

Organism: NCBI:txid53985

pLDDT: mean 87.63, std 10.59, range [49.75, 97.56]

Foldseek 3Di:
DDDDDDDDDDDDDDDLQAQWDFDDDPPDPQGAIDRPDDDPQSVSVLVVVVVVCVVPNDDAEAEAQFACDDPDDGRNVSVVVSVVSQVSVQVPDDPRRRHHYDYHHVCVQPDPVDPDRHPVVVVVVVVVVVVD